Protein AF-A0A098BL80-F1 (afdb_monomer_lite)

Sequence (156 aa):
MFDWRDAAYCATEHVEAYTTDNLPEPTARHECTMRARIVEKLCGPCPVWRECGMEALQYDTRGVIRAGIAFPDVKVGSARRRLMVRLGLSGDPLQEKAAVPRTHCDRDHELVGDNVIVRKDGARLCRACSLARGAERRAKARAQRESRLALLREAA

Foldseek 3Di:
DDDVCVQWPCNPPDQVLFFPVPQDDPPDPVSVVVSLVSLCVRQVPRPCLLVQLVVCLVDPQEGGRGSSFHQHNPPNLVRNQVSCVVNVVPDPVVVVCPPPPDQADPVRHGQDDPQWDQDPVRDTDGNVVVVVVVVVVVVVVVVVVVVVVVVVVVVD

Structure (mmCIF, N/CA/C/O backbone):
data_AF-A0A098BL80-F1
#
_entry.id   AF-A0A098BL80-F1
#
loop_
_atom_site.group_PDB
_atom_site.id
_atom_site.type_symbol
_atom_site.label_atom_id
_atom_site.label_alt_id
_atom_site.label_comp_id
_atom_site.label_asym_id
_atom_site.label_entity_id
_atom_site.label_seq_id
_atom_site.pdbx_PDB_ins_code
_atom_site.Cartn_x
_atom_site.Cartn_y
_atom_site.Cartn_z
_atom_site.occupancy
_atom_site.B_iso_or_equiv
_atom_site.auth_seq_id
_atom_site.auth_comp_id
_atom_site.auth_asym_id
_atom_site.auth_atom_id
_atom_site.pdbx_PDB_model_num
ATOM 1 N N . MET A 1 1 ? -27.450 0.904 28.714 1.00 77.75 1 MET A N 1
ATOM 2 C CA . MET A 1 1 ? -26.150 0.561 28.101 1.00 77.75 1 MET A CA 1
ATOM 3 C C . MET A 1 1 ? -25.783 1.750 27.236 1.00 77.75 1 MET A C 1
ATOM 5 O O . MET A 1 1 ? -26.604 2.117 26.413 1.00 77.75 1 MET A O 1
ATOM 9 N N . PHE A 1 2 ? -24.677 2.432 27.525 1.00 84.62 2 PHE A N 1
ATOM 10 C CA . PHE A 1 2 ? -24.266 3.617 26.768 1.00 84.62 2 PHE A CA 1
ATOM 11 C C . PHE A 1 2 ? -23.605 3.154 25.466 1.00 84.62 2 PHE A C 1
ATOM 13 O O . PHE A 1 2 ? -22.632 2.400 25.535 1.00 84.62 2 PHE A O 1
ATOM 20 N N . ASP A 1 3 ? -24.153 3.535 24.312 1.00 94.25 3 ASP A N 1
ATOM 21 C CA . ASP A 1 3 ? -23.515 3.272 23.023 1.00 94.25 3 ASP A CA 1
ATOM 22 C C . ASP A 1 3 ? -22.439 4.340 22.800 1.00 94.25 3 ASP A C 1
ATOM 24 O O . ASP A 1 3 ? -22.710 5.539 22.805 1.00 94.25 3 ASP A O 1
ATOM 28 N N . TRP A 1 4 ? -21.189 3.915 22.623 1.00 95.88 4 TRP A N 1
ATOM 29 C CA . TRP A 1 4 ? -20.081 4.833 22.358 1.00 95.88 4 TRP A CA 1
ATOM 30 C C . TRP A 1 4 ? -20.308 5.634 21.067 1.00 95.88 4 TRP A C 1
ATOM 32 O O . TRP A 1 4 ? -19.750 6.722 20.919 1.00 95.88 4 TRP A O 1
ATOM 42 N N . ARG A 1 5 ? -21.140 5.132 20.145 1.00 95.50 5 ARG A N 1
ATOM 43 C CA . ARG A 1 5 ? -21.502 5.829 18.907 1.00 95.50 5 ARG A CA 1
ATOM 44 C C . ARG A 1 5 ? -22.226 7.145 19.176 1.00 95.50 5 ARG A C 1
ATOM 46 O O . ARG A 1 5 ? -21.975 8.101 18.451 1.00 95.50 5 ARG A O 1
ATOM 53 N N . ASP A 1 6 ? -23.011 7.233 20.248 1.00 94.94 6 ASP A N 1
ATOM 54 C CA . ASP A 1 6 ? -23.721 8.463 20.629 1.00 94.94 6 ASP A CA 1
ATOM 55 C C . ASP A 1 6 ? -22.761 9.559 21.126 1.00 94.94 6 ASP A C 1
ATOM 57 O O . ASP A 1 6 ? -23.070 10.746 21.064 1.00 94.94 6 ASP A O 1
ATOM 61 N N . ALA A 1 7 ? -21.565 9.176 21.588 1.00 95.06 7 ALA A N 1
ATOM 62 C CA . ALA A 1 7 ? -20.504 10.099 21.996 1.00 95.06 7 ALA A CA 1
ATOM 63 C C . ALA A 1 7 ? -19.537 10.464 20.854 1.00 95.06 7 ALA A C 1
ATOM 65 O O . ALA A 1 7 ? -18.583 11.222 21.064 1.00 95.06 7 ALA A O 1
ATOM 66 N N . ALA A 1 8 ? -19.732 9.919 19.649 1.00 96.06 8 ALA A N 1
ATOM 67 C CA . ALA A 1 8 ? -18.890 10.238 18.508 1.00 96.06 8 ALA A CA 1
ATOM 68 C C . ALA A 1 8 ? -19.209 11.638 17.975 1.00 96.06 8 ALA A C 1
ATOM 70 O O . ALA A 1 8 ? -20.362 11.975 17.738 1.00 96.06 8 ALA A O 1
ATOM 71 N N . TYR A 1 9 ? -18.184 12.442 17.686 1.00 94.06 9 TYR A N 1
ATOM 72 C CA . TYR A 1 9 ? -18.388 13.766 17.077 1.00 94.06 9 TYR A CA 1
ATOM 73 C C . TYR A 1 9 ? -19.058 13.684 15.706 1.00 94.06 9 TYR A C 1
ATOM 75 O O . TYR A 1 9 ? -19.796 14.581 15.324 1.00 94.06 9 TYR A O 1
ATOM 83 N N . CYS A 1 10 ? -18.851 12.584 14.980 1.00 93.31 10 CYS A N 1
ATOM 84 C CA . CYS A 1 10 ? -19.523 12.362 13.708 1.00 93.31 10 CYS A CA 1
ATOM 85 C C . CYS A 1 10 ? -21.008 11.995 13.843 1.00 93.31 10 CYS A C 1
ATOM 87 O O . CYS A 1 10 ? -21.691 11.971 12.827 1.00 93.31 10 CYS A O 1
ATOM 89 N N . ALA A 1 11 ? -21.521 11.717 15.049 1.00 93.50 11 ALA A N 1
ATOM 90 C CA . ALA A 1 11 ? -22.922 11.345 15.245 1.00 93.50 11 ALA A CA 1
ATOM 91 C C . ALA A 1 11 ? -23.897 12.482 14.898 1.00 93.50 11 ALA A C 1
ATOM 93 O O . ALA A 1 11 ? -25.036 12.218 14.524 1.00 93.50 11 ALA A O 1
ATOM 94 N N . THR A 1 12 ? -23.448 13.737 14.993 1.00 91.56 12 THR A N 1
ATOM 95 C CA . THR A 1 12 ? -24.242 14.932 14.662 1.00 91.56 12 THR A CA 1
ATOM 96 C C . THR A 1 12 ? -23.936 15.501 13.275 1.00 91.56 12 THR A C 1
ATOM 98 O O . THR A 1 12 ? -24.531 16.500 12.885 1.00 91.56 12 THR A O 1
ATOM 101 N N . GLU A 1 13 ? -22.996 14.904 12.544 1.00 89.94 13 GLU A N 1
ATOM 102 C CA . GLU A 1 13 ? -22.503 15.392 11.253 1.00 89.94 13 GLU A CA 1
ATOM 103 C C . GLU A 1 13 ? -23.083 14.579 10.085 1.00 89.94 13 GLU A C 1
ATOM 105 O O . GLU A 1 13 ? -23.533 13.443 10.244 1.00 89.94 13 GLU A O 1
ATOM 110 N N . HIS A 1 14 ? -23.029 15.133 8.871 1.00 90.38 14 HIS A N 1
ATOM 111 C CA . HIS A 1 14 ? -23.436 14.396 7.674 1.00 90.38 14 HIS A CA 1
ATOM 112 C C . HIS A 1 14 ? -22.466 13.246 7.365 1.00 90.38 14 HIS A C 1
ATOM 114 O O . HIS A 1 14 ? -21.253 13.440 7.261 1.00 90.38 14 HIS A O 1
ATOM 120 N N . VAL A 1 15 ? -23.018 12.048 7.136 1.00 88.88 15 VAL A N 1
ATOM 121 C CA . VAL A 1 15 ? -22.265 10.814 6.829 1.00 88.88 15 VAL A CA 1
ATOM 122 C C . VAL A 1 15 ? -21.302 10.997 5.652 1.00 88.88 15 VAL A C 1
ATOM 124 O O . VAL A 1 15 ? -20.197 10.457 5.663 1.00 88.88 15 VAL A O 1
ATOM 127 N N . GLU A 1 16 ? -21.683 11.807 4.664 1.00 90.25 16 GLU A N 1
ATOM 128 C CA . GLU A 1 16 ? -20.879 12.084 3.472 1.00 90.25 16 GLU A CA 1
ATOM 129 C C . GLU A 1 16 ? -19.505 12.678 3.810 1.00 90.25 16 GLU A C 1
ATOM 131 O O . GLU A 1 16 ? -18.514 12.311 3.175 1.00 90.25 16 GLU A O 1
ATOM 136 N N . ALA A 1 17 ? -19.393 13.502 4.859 1.00 89.06 17 ALA A N 1
ATOM 137 C CA . ALA A 1 17 ? -18.119 14.090 5.290 1.00 89.06 17 ALA A CA 1
ATOM 138 C C . ALA A 1 17 ? -17.079 13.034 5.716 1.00 89.06 17 ALA A C 1
ATOM 140 O O . ALA A 1 17 ? -15.880 13.314 5.762 1.00 89.06 17 ALA A O 1
ATOM 141 N N . TYR A 1 18 ? -17.532 11.809 5.996 1.00 92.19 18 TYR A N 1
ATOM 142 C CA . TYR A 1 18 ? -16.713 10.684 6.438 1.00 92.19 18 TYR A CA 1
ATOM 143 C C . TYR A 1 18 ? -16.560 9.599 5.365 1.00 92.19 18 TYR A C 1
ATOM 145 O O . TYR A 1 18 ? -16.145 8.483 5.678 1.00 92.19 18 TYR A O 1
ATOM 153 N N . THR A 1 19 ? -16.853 9.907 4.103 1.00 93.50 19 THR A N 1
ATOM 154 C CA . THR A 1 19 ? -16.597 9.011 2.965 1.00 93.50 19 THR A CA 1
ATOM 155 C C . THR A 1 19 ? -15.232 9.293 2.338 1.00 93.50 19 THR A C 1
ATOM 157 O O . THR A 1 19 ? -14.705 10.406 2.400 1.00 93.50 19 THR A O 1
ATOM 160 N N . THR A 1 20 ? -14.605 8.278 1.742 1.00 91.19 20 THR A N 1
ATOM 161 C CA . THR A 1 20 ? -13.300 8.452 1.090 1.00 91.19 20 THR A CA 1
ATOM 162 C C . THR A 1 20 ? -13.373 9.153 -0.256 1.00 91.19 20 THR A C 1
ATOM 164 O O . THR A 1 20 ? -12.330 9.633 -0.705 1.00 91.19 20 THR A O 1
ATOM 167 N N . ASP A 1 21 ? -14.559 9.212 -0.859 1.00 89.88 21 ASP A N 1
ATOM 168 C CA . ASP A 1 21 ? -14.814 9.824 -2.169 1.00 89.88 21 ASP A CA 1
ATOM 169 C C . ASP A 1 21 ? -14.720 11.349 -2.102 1.00 89.88 21 ASP A C 1
ATOM 171 O O . ASP A 1 2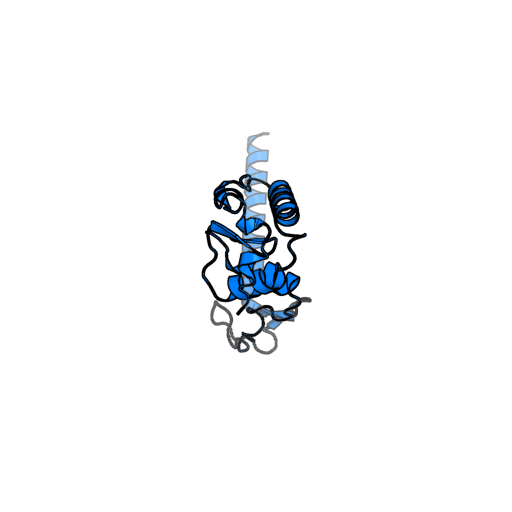1 ? -14.287 11.995 -3.050 1.00 89.88 21 ASP A O 1
ATOM 175 N N . ASN A 1 22 ? -15.000 11.919 -0.928 1.00 86.75 22 ASN A N 1
ATOM 176 C CA . ASN A 1 22 ? -14.851 13.348 -0.654 1.00 86.75 22 ASN A CA 1
ATOM 177 C C . ASN A 1 22 ? -13.412 13.763 -0.306 1.00 86.75 22 ASN A C 1
ATOM 179 O O . ASN A 1 22 ? -13.144 14.926 -0.001 1.00 86.75 22 ASN A O 1
ATOM 183 N N . LEU A 1 23 ? -12.461 12.825 -0.329 1.00 86.81 23 LEU A N 1
ATOM 184 C CA . LEU A 1 23 ? -11.048 13.137 -0.152 1.00 86.81 23 LEU A CA 1
ATOM 185 C C . LEU A 1 23 ? -10.382 13.361 -1.516 1.00 86.81 23 LEU A C 1
ATOM 187 O O . LEU A 1 23 ? -10.674 12.622 -2.453 1.00 86.81 23 LEU A O 1
ATOM 191 N N . PRO A 1 24 ? -9.410 14.288 -1.620 1.00 84.12 24 PRO A N 1
ATOM 192 C CA . PRO A 1 24 ? -8.694 14.523 -2.871 1.00 84.12 24 PRO A CA 1
ATOM 193 C C . PRO A 1 24 ? -8.069 13.228 -3.408 1.00 84.12 24 PRO A C 1
ATOM 195 O O . PRO A 1 24 ? -7.528 12.418 -2.637 1.00 84.12 24 PRO A O 1
ATOM 198 N N . GLU A 1 25 ? -8.149 13.022 -4.724 1.00 77.81 25 GLU A N 1
ATOM 199 C CA . GLU A 1 25 ? -7.566 11.848 -5.369 1.00 77.81 25 GLU A CA 1
ATOM 200 C C . GLU A 1 25 ? -6.051 11.780 -5.114 1.00 77.81 25 GLU A C 1
ATOM 202 O O . GLU A 1 25 ? -5.382 12.809 -5.069 1.00 77.81 25 GLU A O 1
ATOM 207 N N . PRO A 1 26 ? -5.474 10.583 -4.904 1.00 70.25 26 PRO A N 1
ATOM 208 C CA . PRO A 1 26 ? -4.055 10.422 -4.635 1.00 70.25 26 PRO A CA 1
ATOM 209 C C . PRO A 1 26 ? -3.300 10.225 -5.957 1.00 70.25 26 PRO A C 1
ATOM 211 O O . PRO A 1 26 ? -2.807 9.135 -6.244 1.00 70.25 26 PRO A O 1
ATOM 214 N N . THR A 1 27 ? -3.222 11.263 -6.778 1.00 73.31 27 THR A N 1
ATOM 215 C CA . THR A 1 27 ? -2.407 11.287 -8.000 1.00 73.31 27 THR A CA 1
ATOM 216 C C . THR A 1 27 ? -0.906 11.410 -7.694 1.00 73.31 27 THR A C 1
ATOM 218 O O . THR A 1 27 ? -0.073 10.914 -8.453 1.00 73.31 27 THR A O 1
ATOM 221 N N . ALA A 1 28 ? -0.535 11.974 -6.535 1.00 71.06 28 ALA A N 1
ATOM 222 C CA . ALA A 1 28 ? 0.850 12.191 -6.117 1.00 71.06 28 ALA A CA 1
ATOM 223 C C . ALA A 1 28 ? 1.142 11.800 -4.654 1.00 71.06 28 ALA A C 1
ATOM 225 O O . ALA A 1 28 ? 0.279 11.770 -3.776 1.00 71.06 28 ALA A O 1
ATOM 226 N N . ARG A 1 29 ? 2.430 11.574 -4.340 1.00 64.44 29 ARG A N 1
ATOM 227 C CA . ARG A 1 29 ? 2.905 11.273 -2.970 1.00 64.44 29 ARG A CA 1
ATOM 228 C C . ARG A 1 29 ? 2.523 12.363 -1.954 1.00 64.44 29 ARG A C 1
ATOM 230 O O . ARG A 1 29 ? 2.308 12.038 -0.790 1.00 64.44 29 ARG A O 1
ATOM 237 N N . HIS A 1 30 ? 2.421 13.623 -2.389 1.00 65.25 30 HIS A N 1
ATOM 238 C CA . HIS A 1 30 ? 2.026 14.762 -1.551 1.00 65.25 30 HIS A CA 1
ATOM 239 C C . HIS A 1 30 ? 0.547 14.700 -1.124 1.00 65.25 30 HIS A C 1
ATOM 241 O O . HIS A 1 30 ? 0.197 15.068 -0.003 1.00 65.25 30 HIS A O 1
ATOM 247 N N . GLU A 1 31 ? -0.322 14.144 -1.969 1.00 68.19 31 GLU A N 1
ATOM 248 C CA . GLU A 1 31 ? -1.763 14.056 -1.709 1.00 68.19 31 GLU A CA 1
ATOM 249 C C . GLU A 1 31 ? -2.096 12.978 -0.675 1.00 68.19 31 GLU A C 1
ATOM 251 O O . GLU A 1 31 ? -2.981 13.174 0.157 1.00 68.19 31 GLU A O 1
ATOM 256 N N . CYS A 1 32 ? -1.309 11.897 -0.607 1.00 70.50 32 CYS A N 1
ATOM 257 C CA . CYS A 1 32 ? -1.396 10.929 0.492 1.00 70.50 32 CYS A CA 1
ATOM 258 C C . CYS A 1 32 ? -1.215 11.596 1.867 1.00 70.50 32 CYS A C 1
ATOM 260 O O . CYS A 1 32 ? -1.907 11.244 2.824 1.00 70.50 32 CYS A O 1
ATOM 262 N N . THR A 1 33 ? -0.305 12.572 1.973 1.00 78.38 33 THR A N 1
ATOM 263 C CA . THR A 1 33 ? -0.071 13.322 3.215 1.00 78.38 33 THR A CA 1
ATOM 264 C C . THR A 1 33 ? -1.217 14.290 3.514 1.00 78.38 33 THR A C 1
ATOM 266 O O . THR A 1 33 ? -1.603 14.427 4.673 1.00 78.38 33 THR A O 1
ATOM 269 N N . MET A 1 34 ? -1.807 14.921 2.494 1.00 81.94 34 MET A N 1
ATOM 270 C CA . MET A 1 34 ? -2.978 15.788 2.678 1.00 81.94 34 MET A CA 1
ATOM 271 C C . MET A 1 34 ? -4.210 15.012 3.149 1.00 81.94 34 MET A C 1
ATOM 273 O O . MET A 1 34 ? -4.827 15.419 4.132 1.00 81.94 34 MET A O 1
ATOM 277 N N . ARG A 1 35 ? -4.527 13.863 2.534 1.00 83.19 35 ARG A N 1
ATOM 278 C CA . ARG A 1 35 ? -5.646 13.007 2.973 1.00 83.19 35 ARG A CA 1
ATOM 279 C C . ARG A 1 35 ? -5.499 12.596 4.435 1.00 83.19 35 ARG A C 1
ATOM 281 O O . ARG A 1 35 ? -6.458 12.699 5.190 1.00 83.19 35 ARG A O 1
ATOM 288 N N . ALA A 1 36 ? -4.297 12.183 4.844 1.00 83.94 36 ALA A N 1
ATOM 289 C CA . ALA A 1 36 ? -4.023 11.828 6.235 1.00 83.94 36 ALA A CA 1
ATOM 290 C C . ALA A 1 36 ? -4.294 13.000 7.194 1.00 83.94 36 ALA A C 1
ATOM 292 O O . ALA A 1 36 ? -4.943 12.805 8.215 1.00 83.94 36 ALA A O 1
ATOM 293 N N . ARG A 1 37 ? -3.878 14.223 6.834 1.00 88.81 37 ARG A N 1
ATOM 294 C CA . ARG A 1 37 ? -4.127 15.432 7.640 1.00 88.81 37 ARG A CA 1
ATOM 295 C C . ARG A 1 37 ? -5.608 15.796 7.736 1.00 88.81 37 ARG A C 1
ATOM 297 O O . ARG A 1 37 ? -6.053 16.184 8.809 1.00 88.81 37 ARG A O 1
ATOM 304 N N . ILE A 1 38 ? -6.360 15.702 6.636 1.00 90.94 38 ILE A N 1
ATOM 305 C CA . ILE A 1 38 ? -7.809 15.982 6.629 1.00 90.94 38 ILE A CA 1
ATOM 306 C C . ILE A 1 38 ? -8.517 15.012 7.575 1.00 90.94 38 ILE A C 1
ATOM 308 O O . ILE A 1 38 ? -9.243 15.417 8.476 1.00 90.94 38 ILE A O 1
ATOM 312 N N . VAL A 1 39 ? -8.231 13.727 7.410 1.00 90.19 39 VAL A N 1
ATOM 313 C CA . VAL A 1 39 ? -8.822 12.658 8.207 1.00 90.19 39 VAL A CA 1
ATOM 314 C C . VAL A 1 39 ? -8.458 12.776 9.695 1.00 90.19 39 VAL A C 1
ATOM 316 O O . VAL A 1 39 ? -9.309 12.582 10.563 1.00 90.19 39 VAL A O 1
ATOM 319 N N . GLU A 1 40 ? -7.205 13.111 10.004 1.00 90.12 40 GLU A N 1
ATOM 320 C CA . GLU A 1 40 ? -6.760 13.337 11.379 1.00 90.12 40 GLU A CA 1
ATOM 321 C C . GLU A 1 40 ? -7.453 14.544 12.016 1.00 90.12 40 GLU A C 1
ATOM 323 O O . GLU A 1 40 ? -7.824 14.475 13.183 1.00 90.12 40 GLU A O 1
ATOM 328 N N . LYS A 1 41 ? -7.712 15.617 11.260 1.00 91.81 41 LYS A N 1
ATOM 329 C CA . LYS A 1 41 ? -8.500 16.753 11.759 1.00 91.81 41 LYS A CA 1
ATOM 330 C C . LYS A 1 41 ? -9.949 16.373 12.063 1.00 91.81 41 LYS A C 1
ATOM 332 O O . LYS A 1 41 ? -10.469 16.814 13.080 1.00 91.81 41 LYS A O 1
ATOM 337 N N . LEU A 1 42 ? -10.576 15.555 11.215 1.00 89.69 42 LEU A N 1
ATOM 338 C CA . LEU A 1 42 ? -11.972 15.135 11.391 1.00 89.69 42 LEU A CA 1
ATOM 339 C C . LEU A 1 42 ? -12.159 14.229 12.614 1.00 89.69 42 LEU A C 1
ATOM 341 O O . LEU A 1 42 ? -13.104 14.392 13.375 1.00 89.69 42 LEU A O 1
ATOM 345 N N . CYS A 1 43 ? -11.270 13.252 12.803 1.00 91.94 43 CYS A N 1
ATOM 346 C CA . CYS A 1 43 ? -11.484 12.186 13.788 1.00 91.94 43 CYS A CA 1
ATOM 347 C C . CYS A 1 43 ? -10.486 12.177 14.952 1.00 91.94 43 CYS A C 1
ATOM 349 O O . CYS A 1 43 ? -10.727 11.491 15.941 1.00 91.94 43 CYS A O 1
ATOM 351 N N . GLY A 1 44 ? -9.352 12.872 14.848 1.00 88.50 44 GLY A N 1
ATOM 352 C CA . GLY A 1 44 ? -8.284 12.857 15.854 1.00 88.50 44 GLY A CA 1
ATOM 353 C C . GLY A 1 44 ? -8.722 13.321 17.250 1.00 88.50 44 GLY A C 1
ATOM 354 O O . GLY A 1 44 ? -8.331 12.671 18.217 1.00 88.50 44 GLY A O 1
ATOM 355 N N . PRO A 1 45 ? -9.549 14.377 17.377 1.00 93.75 45 PRO A N 1
ATOM 356 C CA . PRO A 1 45 ? -10.058 14.848 18.669 1.00 93.75 45 PRO A CA 1
ATOM 357 C C . PRO A 1 45 ? -11.235 14.038 19.239 1.00 93.75 45 PRO A C 1
ATOM 359 O O . PRO A 1 45 ? -11.697 14.345 20.336 1.00 93.75 45 PRO A O 1
ATOM 362 N N . CYS A 1 46 ? -11.776 13.066 18.498 1.00 95.62 46 CYS A N 1
ATOM 363 C CA . CYS A 1 46 ? -12.997 12.364 18.893 1.00 95.62 46 CYS A CA 1
ATOM 364 C C . CYS A 1 46 ? -12.748 11.478 20.129 1.00 95.62 46 CYS A C 1
ATOM 366 O O . CYS A 1 46 ? -11.829 10.660 20.088 1.00 95.62 46 CYS A O 1
ATOM 368 N N . PRO A 1 47 ? -13.556 11.569 21.205 1.00 96.50 47 PRO A N 1
ATOM 369 C CA . PRO A 1 47 ? -13.296 10.848 22.458 1.00 96.50 47 PRO A CA 1
ATOM 370 C C . PRO A 1 47 ? -13.383 9.323 22.313 1.00 96.50 47 PRO A C 1
ATOM 372 O O . PRO A 1 47 ? -12.740 8.603 23.068 1.00 96.50 47 PRO A O 1
ATOM 375 N N . VAL A 1 48 ? -14.125 8.840 21.314 1.00 96.94 48 VAL A N 1
ATOM 376 C CA . VAL A 1 48 ? -14.384 7.412 21.061 1.00 96.94 48 VAL A CA 1
ATOM 377 C C . VAL A 1 48 ? -13.589 6.859 19.874 1.00 96.94 48 VAL A C 1
ATOM 379 O O . VAL A 1 48 ? -13.972 5.881 19.226 1.00 96.94 48 VAL A O 1
ATOM 382 N N . TRP A 1 49 ? -12.474 7.510 19.521 1.00 96.25 49 TRP A N 1
ATOM 383 C CA . TRP A 1 49 ? -11.648 7.099 18.382 1.00 96.25 49 TRP A CA 1
ATOM 384 C C . TRP A 1 49 ? -11.123 5.664 18.528 1.00 96.25 49 TRP A C 1
ATOM 386 O O . TRP A 1 49 ? -10.925 4.979 17.522 1.00 96.25 49 TRP A O 1
ATOM 396 N N . ARG A 1 50 ? -10.903 5.198 19.763 1.00 95.88 50 ARG A N 1
ATOM 397 C CA . ARG A 1 50 ? -10.350 3.872 20.043 1.00 95.88 50 ARG A CA 1
ATOM 398 C C . ARG A 1 50 ? -11.384 2.778 19.799 1.00 95.88 50 ARG A C 1
ATOM 400 O O . ARG A 1 50 ? -11.085 1.821 19.092 1.00 95.88 50 ARG A O 1
ATOM 407 N N . GLU A 1 51 ? -12.596 2.945 20.315 1.00 97.12 51 GLU A N 1
ATOM 408 C CA . GLU A 1 51 ? -13.744 2.053 20.126 1.00 97.12 51 GLU A CA 1
ATOM 409 C C . GLU A 1 51 ? -14.118 1.975 18.642 1.00 97.12 51 GLU A C 1
ATOM 411 O O . GLU A 1 51 ? -14.202 0.883 18.079 1.00 97.12 51 GLU A O 1
ATOM 416 N N . CYS A 1 52 ? -14.199 3.136 17.981 1.00 96.75 52 CYS A N 1
ATOM 417 C CA . CYS A 1 52 ? -14.385 3.256 16.535 1.00 96.75 52 CYS A CA 1
ATOM 418 C C . CYS A 1 52 ? -13.309 2.489 15.749 1.00 96.75 52 CYS A C 1
ATOM 420 O O . CYS A 1 52 ? -13.604 1.818 14.759 1.00 96.75 52 CYS A O 1
ATOM 422 N N . GLY A 1 53 ? -12.054 2.546 16.202 1.00 95.81 53 GLY A N 1
ATOM 423 C CA . GLY A 1 53 ? -10.951 1.808 15.597 1.00 95.81 53 GLY A CA 1
ATOM 424 C C . GLY A 1 53 ? -11.071 0.295 15.789 1.00 95.81 53 GLY A C 1
ATOM 425 O O . GLY A 1 53 ? -10.902 -0.471 14.842 1.00 95.81 53 GLY A O 1
ATOM 426 N N . MET A 1 54 ? -11.400 -0.158 16.995 1.00 95.75 54 MET A N 1
ATOM 427 C CA . MET A 1 54 ? -11.599 -1.583 17.269 1.00 95.75 54 MET A CA 1
ATOM 428 C C . MET A 1 54 ? -12.746 -2.161 16.433 1.00 95.75 54 MET A C 1
ATOM 430 O O . MET A 1 54 ? -12.594 -3.228 15.840 1.00 95.75 54 MET A O 1
ATOM 434 N N . GLU A 1 55 ? -13.855 -1.430 16.315 1.00 95.69 55 GLU A N 1
ATOM 435 C CA . GLU A 1 55 ? -14.974 -1.803 15.451 1.00 95.69 55 GLU A CA 1
ATOM 436 C C . GLU A 1 55 ? -14.562 -1.845 13.970 1.00 95.69 55 GLU A C 1
ATOM 438 O O . GLU A 1 55 ? -14.855 -2.811 13.266 1.00 95.69 55 GLU A O 1
ATOM 443 N N . ALA A 1 56 ? -13.807 -0.852 13.494 1.00 95.25 56 ALA A N 1
ATOM 444 C CA . ALA A 1 56 ? -13.328 -0.814 12.112 1.00 95.25 56 ALA A CA 1
ATOM 445 C C . ALA A 1 56 ? -12.410 -1.996 11.741 1.00 95.25 56 ALA A C 1
ATOM 447 O O . ALA A 1 56 ? -12.286 -2.352 10.565 1.00 95.25 56 ALA A O 1
ATOM 448 N N . LEU A 1 57 ? -11.768 -2.626 12.730 1.00 93.94 57 LEU A N 1
ATOM 449 C CA . LEU A 1 57 ? -11.035 -3.876 12.539 1.00 93.94 57 LEU A CA 1
ATOM 450 C C . LEU A 1 57 ? -11.956 -5.105 12.499 1.00 93.94 57 LEU A C 1
ATOM 452 O O . LEU A 1 57 ? -11.563 -6.124 11.944 1.00 93.94 57 LEU A O 1
ATOM 456 N N . GLN A 1 58 ? -13.170 -5.059 13.025 1.00 93.44 58 GLN A N 1
ATOM 457 C CA . GLN A 1 58 ? -14.085 -6.205 12.990 1.00 93.44 58 GLN A CA 1
ATOM 458 C C . GLN A 1 58 ? -14.918 -6.240 11.707 1.00 93.44 58 GLN A C 1
ATOM 460 O O . GLN A 1 58 ? -15.158 -7.316 11.163 1.00 93.44 58 GLN A O 1
ATOM 465 N N . TYR A 1 59 ? -15.294 -5.070 11.192 1.00 94.06 59 TYR A N 1
ATOM 466 C CA . TYR A 1 59 ? -16.224 -4.952 10.070 1.00 94.06 59 TYR A CA 1
ATOM 467 C C . TYR A 1 59 ? -15.558 -4.468 8.779 1.00 94.06 59 TYR A C 1
ATOM 469 O O . TYR A 1 59 ? -14.423 -3.978 8.764 1.00 94.06 59 TYR A O 1
ATOM 477 N N . ASP A 1 60 ? -16.284 -4.625 7.673 1.00 91.38 60 ASP A N 1
ATOM 478 C CA . ASP A 1 60 ? -15.908 -4.034 6.396 1.00 91.38 60 ASP A CA 1
ATOM 479 C C . ASP A 1 60 ? -16.096 -2.516 6.455 1.00 91.38 60 ASP A C 1
ATOM 481 O O . ASP A 1 60 ? -17.170 -2.012 6.775 1.00 91.38 60 ASP A O 1
ATOM 485 N N . THR A 1 61 ? -15.017 -1.794 6.188 1.00 91.88 61 THR A N 1
ATOM 486 C CA . THR A 1 61 ? -14.934 -0.335 6.319 1.00 91.88 61 THR A CA 1
ATOM 487 C C . THR A 1 61 ? -14.526 0.330 5.015 1.00 91.88 61 THR A C 1
ATOM 489 O O . THR A 1 61 ? -14.060 1.462 5.018 1.00 91.88 61 THR A O 1
ATOM 492 N N . ARG A 1 62 ? -14.687 -0.359 3.884 1.00 94.75 62 ARG A N 1
ATOM 493 C CA . ARG A 1 62 ? -14.455 0.224 2.559 1.00 94.75 62 ARG A CA 1
ATOM 494 C C . ARG A 1 62 ? 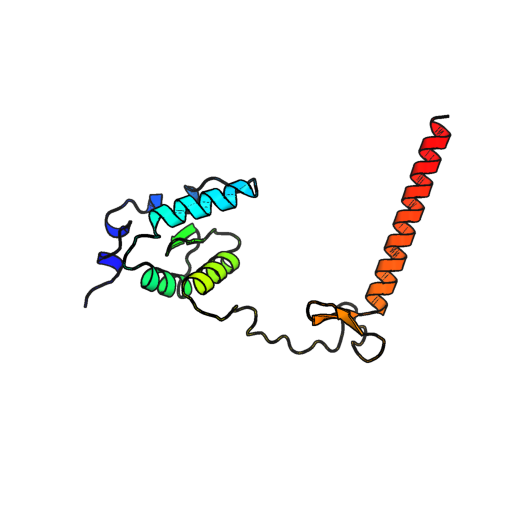-15.278 1.497 2.344 1.00 94.75 62 ARG A C 1
ATOM 496 O O . ARG A 1 62 ? -16.415 1.593 2.798 1.00 94.75 62 ARG A O 1
ATOM 503 N N . GLY A 1 63 ? -14.665 2.479 1.693 1.00 94.31 63 GLY A N 1
ATOM 504 C CA . GLY A 1 63 ? -15.300 3.741 1.331 1.00 94.31 63 GLY A CA 1
ATOM 505 C C . GLY A 1 63 ? -15.427 4.762 2.466 1.00 94.31 63 GLY A C 1
ATOM 506 O O . GLY A 1 63 ? -15.960 5.845 2.233 1.00 94.31 63 GLY A O 1
ATOM 507 N N . VAL A 1 64 ? -14.958 4.474 3.691 1.00 95.38 64 VAL A N 1
ATOM 508 C CA . VAL A 1 64 ? -15.200 5.352 4.854 1.00 95.38 64 VAL A CA 1
ATOM 509 C C . VAL A 1 64 ? -13.942 5.772 5.617 1.00 95.38 64 VAL A C 1
ATOM 511 O O . VAL A 1 64 ? -12.850 5.214 5.489 1.00 95.38 64 VAL A O 1
ATOM 514 N N . ILE A 1 65 ? -14.098 6.806 6.435 1.00 95.38 65 ILE A N 1
ATOM 515 C CA . ILE A 1 65 ? -13.112 7.312 7.379 1.00 95.38 65 ILE A CA 1
ATOM 516 C C . ILE A 1 65 ? -13.500 6.824 8.777 1.00 95.38 65 ILE A C 1
ATOM 518 O O . ILE A 1 65 ? -14.599 7.084 9.260 1.00 95.38 65 ILE A O 1
ATOM 522 N N . ARG A 1 66 ? -12.587 6.123 9.454 1.00 95.75 66 ARG A N 1
ATOM 523 C CA . ARG A 1 66 ? -12.785 5.618 10.821 1.00 95.75 66 ARG A CA 1
ATOM 524 C C . ARG A 1 66 ? -11.538 5.854 11.655 1.00 95.75 66 ARG A C 1
ATOM 526 O O . ARG A 1 66 ? -10.429 5.641 11.171 1.00 95.75 66 ARG A O 1
ATOM 533 N N . ALA A 1 67 ? -11.718 6.291 12.901 1.00 95.38 67 ALA A N 1
ATOM 534 C CA . ALA A 1 67 ? -10.634 6.472 13.873 1.00 95.38 67 ALA A CA 1
ATOM 535 C C . ALA A 1 67 ? -9.420 7.268 13.339 1.00 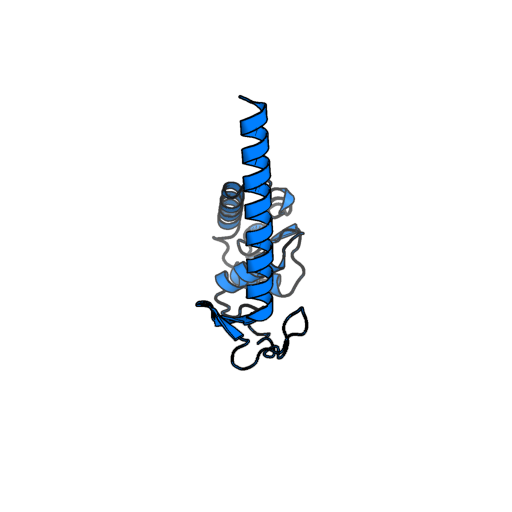95.38 67 ALA A C 1
ATOM 537 O O . ALA A 1 67 ? -8.266 6.953 13.637 1.00 95.38 67 ALA A O 1
ATOM 538 N N . GLY A 1 68 ? -9.669 8.285 12.507 1.00 93.88 68 GLY A N 1
ATOM 539 C CA . GLY A 1 68 ? -8.597 9.082 11.906 1.00 93.88 68 GLY A CA 1
ATOM 540 C C . GLY A 1 68 ? -7.814 8.343 10.825 1.00 93.88 68 GLY A C 1
ATOM 541 O O . GLY A 1 68 ? -6.655 8.675 10.576 1.00 93.88 68 GLY A O 1
ATOM 542 N N . ILE A 1 69 ? -8.428 7.368 10.150 1.00 94.00 69 ILE A N 1
ATOM 543 C CA . ILE A 1 69 ? -7.847 6.657 9.011 1.00 94.00 69 ILE A CA 1
ATOM 544 C C . ILE A 1 69 ? -8.880 6.495 7.896 1.00 94.00 69 ILE A C 1
ATOM 546 O O . ILE A 1 69 ? -10.003 6.062 8.124 1.00 94.00 69 ILE A O 1
ATOM 550 N N . ALA A 1 70 ? -8.474 6.818 6.667 1.00 94.50 70 ALA A N 1
ATOM 551 C CA . ALA A 1 70 ? -9.245 6.522 5.464 1.00 94.50 70 ALA A CA 1
ATOM 552 C C . ALA A 1 70 ? -9.072 5.054 5.050 1.00 94.50 70 ALA A C 1
ATOM 554 O O . ALA A 1 70 ? -7.935 4.564 4.946 1.00 94.50 70 ALA A O 1
ATOM 555 N N . PHE A 1 71 ? -10.194 4.403 4.752 1.00 93.31 71 PHE A N 1
ATOM 556 C CA . PHE A 1 71 ? -10.302 3.036 4.255 1.00 93.31 71 PHE A CA 1
ATOM 557 C C . PHE A 1 71 ? -10.767 3.041 2.790 1.00 93.31 71 PHE A C 1
ATOM 559 O O . PHE A 1 71 ? -11.950 2.879 2.512 1.00 93.31 71 PHE A O 1
ATOM 566 N N . PRO A 1 72 ? -9.847 3.250 1.833 1.00 90.94 72 PRO A N 1
ATOM 567 C CA . PRO A 1 72 ? -10.191 3.211 0.413 1.00 90.94 72 PRO A CA 1
ATOM 568 C C . PRO A 1 72 ? -10.687 1.823 -0.014 1.00 90.94 72 PRO A C 1
ATOM 570 O O . PRO A 1 72 ? -10.253 0.812 0.546 1.00 90.94 72 PRO A O 1
ATOM 573 N N . ASP A 1 73 ? -11.510 1.773 -1.065 1.00 86.94 73 ASP A N 1
ATOM 574 C CA . ASP A 1 73 ? -12.007 0.517 -1.653 1.00 86.94 73 ASP A CA 1
ATOM 575 C C . ASP A 1 73 ? -10.876 -0.416 -2.084 1.00 86.94 73 ASP A C 1
ATOM 577 O O . ASP A 1 73 ? -10.927 -1.636 -1.908 1.00 86.94 73 ASP A O 1
ATOM 581 N N . VAL A 1 74 ? -9.797 0.176 -2.596 1.00 84.75 74 VAL A N 1
ATOM 582 C CA . VAL A 1 74 ? -8.557 -0.521 -2.924 1.00 84.75 74 VAL A CA 1
ATOM 583 C C . VAL A 1 74 ? -7.563 -0.399 -1.772 1.00 84.75 74 VAL A C 1
ATOM 585 O O . VAL A 1 74 ? -7.340 0.679 -1.238 1.00 84.75 74 VAL A O 1
ATOM 588 N N . LYS A 1 75 ? -6.862 -1.489 -1.433 1.00 85.00 75 LYS A N 1
ATOM 589 C CA . LYS A 1 75 ? -5.787 -1.517 -0.411 1.00 85.00 75 LYS A CA 1
ATOM 590 C C . LYS A 1 75 ? -6.245 -1.346 1.051 1.00 85.00 75 LYS A C 1
ATOM 592 O O . LYS A 1 75 ? -5.450 -0.899 1.884 1.00 85.00 75 LYS A O 1
ATOM 597 N N . VAL A 1 76 ? -7.444 -1.813 1.404 1.00 89.50 76 VAL A N 1
ATOM 598 C CA . VAL A 1 76 ? -7.971 -1.878 2.790 1.00 89.50 76 VAL A CA 1
ATOM 599 C C . VAL A 1 76 ? -6.950 -2.434 3.795 1.00 89.50 76 VAL A C 1
ATOM 601 O O . VAL A 1 76 ? -6.796 -1.905 4.895 1.00 89.50 76 VAL A O 1
ATOM 604 N N . GLY A 1 77 ? -6.166 -3.449 3.411 1.00 88.88 77 GLY A N 1
ATOM 605 C CA . GLY A 1 77 ? -5.137 -4.034 4.281 1.00 88.88 77 GLY A CA 1
ATOM 606 C C . GLY A 1 77 ? -4.067 -3.037 4.749 1.00 88.88 77 GLY A C 1
ATOM 607 O O . GLY A 1 77 ? -3.600 -3.120 5.883 1.00 88.88 77 GLY A O 1
ATOM 608 N N . SER A 1 78 ? -3.706 -2.047 3.923 1.00 88.44 78 SER A N 1
ATOM 609 C CA . SER A 1 78 ? -2.780 -0.989 4.344 1.00 88.44 78 SER A CA 1
ATOM 610 C C . SER A 1 78 ? -3.423 -0.019 5.334 1.00 88.44 78 SER A C 1
ATOM 612 O O . SER A 1 78 ? -2.716 0.487 6.202 1.00 88.44 78 SER A O 1
ATOM 614 N N . ALA A 1 79 ? -4.723 0.261 5.204 1.00 91.00 79 ALA A N 1
ATOM 615 C CA . ALA A 1 79 ? -5.452 1.107 6.148 1.00 91.00 79 ALA A CA 1
ATOM 616 C C . ALA A 1 79 ? -5.593 0.410 7.508 1.00 91.00 79 ALA A C 1
ATOM 618 O O . ALA A 1 79 ? -5.251 1.001 8.529 1.00 91.00 79 ALA A O 1
ATOM 619 N N . ARG A 1 80 ? -5.954 -0.881 7.509 1.00 92.19 80 ARG A N 1
ATOM 620 C CA . ARG A 1 80 ? -6.027 -1.714 8.722 1.00 92.19 80 ARG A CA 1
ATOM 621 C C . ARG A 1 80 ? -4.696 -1.778 9.469 1.00 92.19 80 ARG A C 1
ATOM 623 O O . ARG A 1 80 ? -4.684 -1.573 10.676 1.00 92.19 80 ARG A O 1
ATOM 630 N N . ARG A 1 81 ? -3.567 -1.956 8.765 1.00 88.62 81 ARG A N 1
ATOM 631 C CA . ARG A 1 81 ? -2.229 -1.904 9.391 1.00 88.62 81 ARG A CA 1
ATOM 632 C C . ARG A 1 81 ? -1.944 -0.560 10.059 1.00 88.62 81 ARG A C 1
ATOM 634 O O . ARG A 1 81 ? -1.489 -0.535 11.195 1.00 88.62 81 ARG A O 1
ATOM 641 N N . ARG A 1 82 ? -2.239 0.563 9.388 1.00 90.62 82 ARG A N 1
ATOM 642 C CA . ARG A 1 82 ? -2.090 1.895 10.005 1.00 90.62 82 ARG A CA 1
ATOM 643 C C . ARG A 1 82 ? -2.968 2.040 11.249 1.00 90.62 82 ARG A C 1
ATOM 645 O O . ARG A 1 82 ? -2.528 2.649 12.218 1.00 90.62 82 ARG A O 1
ATOM 652 N N . LEU A 1 83 ? -4.175 1.472 11.228 1.00 93.38 83 LEU A N 1
ATOM 653 C CA . LEU A 1 83 ? -5.089 1.517 12.366 1.00 93.38 83 LEU A CA 1
ATOM 654 C C . LEU A 1 83 ? -4.581 0.697 13.543 1.00 93.38 83 LEU A C 1
ATOM 656 O O . LEU A 1 83 ? -4.584 1.196 14.660 1.00 93.38 83 LEU A O 1
ATOM 660 N N . MET A 1 84 ? -4.069 -0.505 13.296 1.00 92.19 84 MET A N 1
ATOM 661 C CA . MET A 1 84 ? -3.438 -1.324 14.333 1.00 92.19 84 MET A CA 1
ATOM 662 C C . MET A 1 84 ? -2.262 -0.599 14.987 1.00 92.19 84 MET A C 1
ATOM 664 O O . MET A 1 84 ? -2.224 -0.500 16.210 1.00 92.19 84 MET A O 1
ATOM 668 N N . VAL A 1 85 ? -1.377 0.010 14.187 1.00 90.88 85 VAL A N 1
ATOM 669 C CA . VAL A 1 85 ? -0.272 0.835 14.705 1.00 90.88 85 VAL A CA 1
ATOM 670 C C . VAL A 1 85 ? -0.800 1.995 15.554 1.00 90.88 85 VAL A C 1
ATOM 672 O O . VAL A 1 85 ? -0.307 2.211 16.657 1.00 90.88 85 VAL A O 1
ATOM 675 N N . ARG A 1 86 ? -1.833 2.713 15.087 1.00 91.69 86 ARG A N 1
ATOM 676 C CA . ARG A 1 86 ? -2.445 3.826 15.836 1.00 91.69 86 ARG A CA 1
ATOM 677 C C . ARG A 1 86 ? -3.087 3.371 17.153 1.00 91.69 86 ARG A C 1
ATOM 679 O O . ARG A 1 86 ? -3.033 4.104 18.132 1.00 91.69 86 ARG A O 1
ATOM 686 N N . LEU A 1 87 ? -3.671 2.174 17.188 1.00 93.56 87 LEU A N 1
ATOM 687 C CA . LEU A 1 87 ? -4.278 1.580 18.385 1.00 93.56 87 LEU A CA 1
ATOM 688 C C . LEU A 1 87 ? -3.249 0.966 19.352 1.00 93.56 87 LEU A C 1
ATOM 690 O O . LEU A 1 87 ? -3.639 0.504 20.424 1.00 93.56 87 LEU A O 1
ATOM 694 N N . GLY A 1 88 ? -1.961 0.936 18.988 1.00 92.69 88 GLY A N 1
ATOM 695 C CA . GLY A 1 88 ? -0.922 0.257 19.765 1.00 92.69 88 GLY A CA 1
ATOM 696 C C . GLY A 1 88 ? -1.039 -1.271 19.732 1.00 9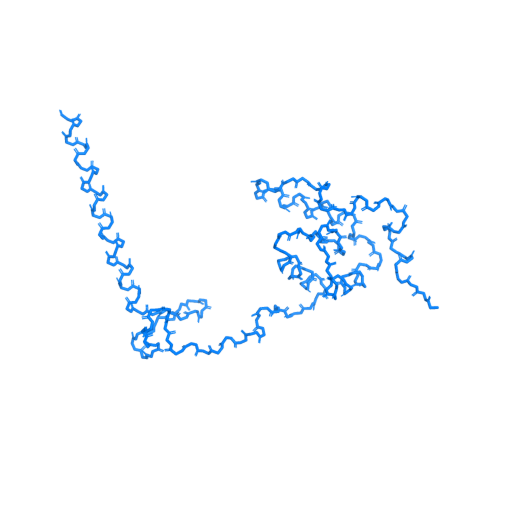2.69 88 GLY A C 1
ATOM 697 O O . GLY A 1 88 ? -0.542 -1.944 20.629 1.00 92.69 88 GLY A O 1
ATOM 698 N N . LEU A 1 89 ? -1.712 -1.828 18.721 1.00 89.88 89 LEU A N 1
ATOM 699 C CA . LEU A 1 89 ? -1.801 -3.268 18.502 1.00 89.88 89 LEU A CA 1
ATOM 700 C C . LEU A 1 89 ? -0.553 -3.704 17.728 1.00 89.88 89 LEU A C 1
ATOM 702 O O . LEU A 1 89 ? -0.455 -3.514 16.518 1.00 89.88 89 LEU A O 1
ATOM 706 N N . SER A 1 90 ? 0.425 -4.254 18.443 1.00 65.12 90 SER A N 1
ATOM 707 C CA . SER A 1 90 ? 1.779 -4.568 17.957 1.00 65.12 90 SER A CA 1
ATOM 708 C C . SER A 1 90 ? 1.877 -5.753 16.985 1.00 65.12 90 SER A C 1
ATOM 710 O O . SER A 1 90 ? 2.982 -6.194 16.682 1.00 65.12 90 SER A O 1
ATOM 712 N N . GLY A 1 91 ? 0.761 -6.293 16.499 1.00 62.41 91 GLY A N 1
ATOM 713 C CA . GLY A 1 91 ? 0.774 -7.351 15.496 1.00 62.41 91 GLY A CA 1
ATOM 714 C C . GLY A 1 91 ? 0.714 -6.742 14.106 1.00 62.41 91 GLY A C 1
ATOM 715 O O . GLY A 1 91 ? -0.325 -6.204 13.729 1.00 62.41 91 GLY A O 1
ATOM 716 N N . ASP A 1 92 ? 1.781 -6.846 13.309 1.00 56.38 92 ASP A N 1
ATOM 717 C CA . ASP A 1 92 ? 1.569 -6.858 11.863 1.00 56.38 92 ASP A CA 1
ATOM 718 C C . ASP A 1 92 ? 0.808 -8.163 11.574 1.00 56.38 92 ASP A C 1
ATOM 720 O O . ASP A 1 92 ? 1.382 -9.238 11.760 1.00 56.38 92 ASP A O 1
ATOM 724 N N . PRO A 1 93 ? -0.467 -8.140 11.136 1.00 54.59 93 PRO A N 1
ATOM 725 C CA . PRO A 1 93 ? -1.210 -9.373 10.860 1.00 54.59 93 PRO A CA 1
ATOM 726 C C . PRO A 1 93 ? -0.535 -10.209 9.769 1.00 54.59 93 PRO A C 1
ATOM 728 O O . PRO A 1 93 ? -0.845 -11.384 9.590 1.00 54.59 93 PRO A O 1
ATOM 731 N N . LEU A 1 94 ? 0.379 -9.597 9.004 1.00 56.47 94 LEU A N 1
ATOM 732 C CA . LEU A 1 94 ? 1.214 -10.294 8.040 1.00 56.47 94 LEU A CA 1
ATOM 733 C C . LEU A 1 94 ? 2.434 -10.990 8.665 1.00 56.47 94 LEU A C 1
ATOM 735 O O . LEU A 1 94 ? 2.945 -11.915 8.040 1.00 56.47 94 LEU A O 1
ATOM 739 N N . GLN A 1 95 ? 2.900 -10.591 9.855 1.00 57.03 95 GLN A N 1
ATOM 740 C CA . GLN A 1 95 ? 4.037 -11.229 10.536 1.00 57.03 95 GLN A CA 1
ATOM 741 C C . GLN A 1 95 ? 3.667 -12.536 11.243 1.00 57.03 95 GLN A C 1
ATOM 743 O O . GLN A 1 95 ? 4.530 -13.402 11.364 1.00 57.03 95 GLN A O 1
ATOM 748 N N . GLU A 1 96 ? 2.412 -12.733 11.660 1.00 50.88 96 GLU A N 1
ATOM 749 C CA . GLU A 1 96 ? 2.005 -13.984 12.327 1.00 50.88 96 GLU A CA 1
ATOM 750 C C . GLU A 1 96 ? 1.894 -15.181 11.377 1.00 50.88 96 GLU A C 1
ATOM 752 O O . GLU A 1 96 ? 1.979 -16.330 11.812 1.00 50.88 96 GLU A O 1
ATOM 757 N N . LYS A 1 97 ? 1.851 -14.952 10.056 1.00 55.09 97 LYS A N 1
ATOM 758 C CA . LYS A 1 97 ? 2.360 -15.963 9.126 1.00 55.09 97 LYS A CA 1
ATOM 759 C C . LYS A 1 97 ? 3.879 -15.924 9.198 1.00 55.09 97 LYS A C 1
ATOM 761 O O . LYS A 1 97 ? 4.534 -15.428 8.282 1.00 55.09 97 LYS A O 1
ATOM 766 N N . ALA A 1 98 ? 4.432 -16.489 10.269 1.00 58.69 98 ALA A N 1
ATOM 767 C CA . ALA A 1 98 ? 5.792 -16.996 10.259 1.00 58.69 98 ALA A CA 1
ATOM 768 C C . ALA A 1 98 ? 5.882 -17.914 9.038 1.00 58.69 98 ALA A C 1
ATOM 770 O O . ALA A 1 98 ? 5.359 -19.029 9.035 1.00 58.69 98 ALA A O 1
ATOM 771 N N . ALA A 1 99 ? 6.393 -17.371 7.931 1.00 66.25 99 ALA A N 1
ATOM 772 C CA . ALA A 1 99 ? 6.401 -18.071 6.667 1.00 66.25 99 ALA A CA 1
ATOM 773 C C . ALA A 1 99 ? 7.207 -19.338 6.904 1.00 66.25 99 ALA A C 1
ATOM 775 O O . ALA A 1 99 ? 8.396 -19.246 7.222 1.00 66.25 99 ALA A O 1
ATOM 776 N N . VAL A 1 100 ? 6.548 -20.497 6.786 1.00 76.19 100 VAL A N 1
ATOM 777 C CA . VAL A 1 100 ? 7.222 -21.794 6.838 1.00 76.19 100 VAL A CA 1
ATOM 778 C C . VAL A 1 100 ? 8.464 -21.656 5.965 1.00 76.19 100 VAL A C 1
ATOM 780 O O . VAL A 1 100 ? 8.334 -21.222 4.810 1.00 76.19 100 VAL A O 1
ATOM 783 N N . PRO A 1 101 ? 9.667 -21.886 6.519 1.00 81.00 101 PRO A N 1
ATOM 784 C CA . PRO A 1 101 ? 10.892 -21.591 5.809 1.00 81.00 101 PRO A CA 1
ATOM 785 C C . PRO A 1 101 ? 10.871 -22.373 4.503 1.00 81.00 101 PRO A C 1
ATOM 787 O O . PRO A 1 101 ? 10.938 -23.597 4.495 1.00 81.00 101 PRO A O 1
ATOM 790 N N . ARG A 1 102 ? 10.745 -21.652 3.384 1.00 89.12 102 ARG A N 1
ATOM 791 C CA . ARG A 1 102 ? 10.732 -22.276 2.062 1.00 89.12 102 ARG A CA 1
ATOM 792 C C . ARG A 1 102 ? 12.003 -23.109 1.897 1.00 89.12 102 ARG A C 1
ATOM 794 O O . ARG A 1 102 ? 13.098 -22.605 2.173 1.00 89.12 102 ARG A O 1
ATOM 801 N N . THR A 1 103 ? 11.839 -24.359 1.482 1.00 95.00 103 THR A N 1
ATOM 802 C CA . THR A 1 103 ? 12.936 -25.278 1.149 1.00 95.00 103 THR A CA 1
ATOM 803 C C . THR A 1 103 ? 13.404 -25.084 -0.291 1.00 95.00 103 THR A C 1
ATOM 805 O O . THR A 1 103 ? 14.564 -25.334 -0.590 1.00 95.00 103 THR A O 1
ATOM 808 N N . HIS A 1 104 ? 12.537 -24.545 -1.152 1.00 95.25 104 HIS A N 1
ATOM 809 C CA . HIS A 1 104 ? 12.803 -24.294 -2.566 1.00 95.25 104 HIS A CA 1
ATOM 810 C C . HIS A 1 104 ? 12.478 -22.841 -2.928 1.00 95.25 104 HIS A C 1
ATOM 812 O O . HIS A 1 104 ? 11.620 -22.194 -2.316 1.00 95.25 104 HIS A O 1
ATOM 818 N N . CYS A 1 105 ? 13.198 -22.291 -3.903 1.00 95.12 105 CYS A N 1
ATOM 819 C CA . CYS A 1 105 ? 12.854 -20.994 -4.485 1.00 95.12 105 CYS A CA 1
ATOM 820 C C . CYS A 1 105 ? 11.717 -21.120 -5.513 1.00 95.12 105 CYS A C 1
ATOM 822 O O . CYS A 1 105 ? 11.335 -22.220 -5.887 1.00 95.12 105 CYS A O 1
ATOM 824 N N . ASP A 1 106 ? 11.221 -19.997 -6.040 1.00 93.12 106 ASP A N 1
ATOM 825 C CA . ASP A 1 106 ? 10.116 -19.996 -7.019 1.00 93.12 106 ASP A CA 1
ATOM 826 C C . ASP A 1 106 ? 10.455 -20.692 -8.359 1.00 93.12 106 ASP A C 1
ATOM 828 O O . ASP A 1 106 ? 9.571 -20.922 -9.175 1.00 93.12 106 ASP A O 1
ATOM 832 N N . ARG A 1 107 ? 11.737 -21.002 -8.609 1.00 94.62 107 ARG A N 1
ATOM 833 C CA . ARG A 1 107 ? 12.212 -21.793 -9.765 1.00 94.62 107 ARG A CA 1
ATOM 834 C C . ARG A 1 107 ? 12.637 -23.208 -9.380 1.00 94.62 107 ARG A C 1
ATOM 836 O O . ARG A 1 107 ? 13.440 -23.808 -10.080 1.00 94.62 107 ARG A O 1
ATOM 843 N N . ASP A 1 108 ? 12.183 -23.670 -8.225 1.00 96.12 108 ASP A N 1
ATOM 844 C CA . ASP A 1 108 ? 12.428 -25.014 -7.713 1.00 96.12 108 ASP A CA 1
ATOM 845 C C . ASP A 1 108 ? 13.904 -25.366 -7.439 1.00 96.12 108 ASP A C 1
ATOM 847 O O . ASP A 1 108 ? 14.278 -26.521 -7.294 1.00 96.12 108 ASP A O 1
ATOM 851 N N . HIS A 1 109 ? 14.785 -24.367 -7.309 1.00 95.81 109 HIS A N 1
ATOM 852 C CA . HIS A 1 109 ? 16.126 -24.620 -6.776 1.00 95.81 109 HIS A CA 1
ATOM 853 C C . HIS A 1 109 ? 16.082 -24.778 -5.258 1.00 95.81 109 HIS A C 1
ATOM 855 O O . HIS A 1 109 ? 15.530 -23.918 -4.559 1.00 95.81 109 HIS A O 1
ATOM 861 N N . GLU A 1 110 ? 16.760 -25.808 -4.770 1.00 96.44 110 GLU A N 1
ATOM 862 C CA . GLU A 1 110 ? 16.926 -26.094 -3.350 1.00 96.44 110 GLU A CA 1
ATOM 863 C C . GLU A 1 110 ? 17.644 -24.943 -2.618 1.00 96.44 110 GLU A C 1
ATOM 865 O O . GLU A 1 110 ? 18.682 -24.440 -3.061 1.00 96.44 110 GLU A O 1
ATOM 870 N N . LEU A 1 111 ? 17.087 -24.494 -1.492 1.00 95.88 111 LEU A N 1
ATOM 871 C CA . LEU A 1 111 ? 17.613 -23.407 -0.660 1.00 95.88 111 LEU A CA 1
ATOM 872 C C . LEU A 1 111 ? 18.441 -23.957 0.509 1.00 95.88 111 LEU A C 1
ATOM 874 O O . LEU A 1 111 ? 18.122 -23.719 1.677 1.00 95.88 111 LEU A O 1
ATOM 878 N N . VAL A 1 112 ? 19.533 -24.646 0.177 1.00 95.19 112 VAL A N 1
ATOM 879 C CA . VAL A 1 112 ? 20.493 -25.226 1.133 1.00 95.19 112 VAL A CA 1
ATOM 880 C C . VAL A 1 112 ? 21.934 -24.841 0.806 1.00 95.19 112 VAL A C 1
ATOM 882 O O . VAL A 1 112 ? 22.278 -24.558 -0.345 1.00 95.19 112 VAL A O 1
ATOM 885 N N . GLY A 1 113 ? 22.767 -24.821 1.852 1.00 94.56 113 GLY A N 1
ATOM 886 C CA . GLY A 1 113 ? 24.214 -24.617 1.770 1.00 94.56 113 GLY A CA 1
ATOM 887 C C . GLY A 1 113 ? 24.617 -23.406 0.928 1.00 94.56 113 GLY A C 1
ATOM 888 O O . GLY A 1 113 ? 24.121 -22.292 1.117 1.00 94.56 113 GLY A O 1
ATOM 889 N N . ASP A 1 114 ? 25.491 -23.652 -0.047 1.00 95.69 114 ASP A N 1
ATOM 890 C CA . ASP A 1 114 ? 26.071 -22.628 -0.917 1.00 95.69 114 ASP A CA 1
ATOM 891 C C . ASP A 1 114 ? 25.081 -21.983 -1.892 1.00 95.69 114 ASP A C 1
ATOM 893 O O . ASP A 1 114 ? 25.426 -20.977 -2.521 1.00 95.69 114 ASP A O 1
ATOM 897 N N . ASN A 1 115 ? 23.862 -22.519 -2.039 1.00 95.69 115 ASN A N 1
ATOM 898 C CA . ASN A 1 115 ? 22.847 -21.954 -2.929 1.00 95.69 115 ASN A CA 1
ATOM 899 C C . ASN A 1 115 ? 21.997 -20.854 -2.264 1.00 95.69 115 ASN A C 1
ATOM 901 O O . ASN A 1 115 ? 21.100 -20.297 -2.905 1.00 95.69 115 ASN A O 1
ATOM 905 N N . VAL A 1 116 ? 22.277 -20.496 -1.007 1.00 97.31 116 VAL A N 1
ATOM 906 C CA . VAL A 1 116 ? 21.544 -19.466 -0.258 1.00 97.31 116 VAL A CA 1
ATOM 907 C C . VAL A 1 116 ? 22.404 -18.224 -0.049 1.00 97.31 116 VAL A C 1
ATOM 909 O O . VAL A 1 116 ? 23.513 -18.283 0.468 1.00 97.31 116 VAL A O 1
ATOM 912 N N . ILE A 1 117 ? 21.862 -17.064 -0.412 1.00 96.06 117 ILE A N 1
ATOM 913 C CA . ILE A 1 117 ? 22.416 -15.751 -0.074 1.00 96.06 117 ILE A CA 1
ATOM 914 C C . ILE A 1 117 ? 21.475 -15.102 0.938 1.00 96.06 117 ILE A C 1
ATOM 916 O O . ILE A 1 117 ? 20.309 -14.857 0.621 1.00 96.06 117 ILE A O 1
ATOM 920 N N . VAL A 1 118 ? 21.974 -14.799 2.135 1.00 95.00 118 VAL A N 1
ATOM 921 C CA . VAL A 1 118 ? 21.217 -14.067 3.162 1.00 95.00 118 VAL A CA 1
ATOM 922 C C . VAL A 1 118 ? 21.506 -12.573 3.027 1.00 95.00 118 VAL A C 1
ATOM 924 O O . VAL A 1 118 ? 22.661 -12.147 2.995 1.00 95.00 118 VAL A O 1
ATOM 927 N N . ARG A 1 119 ? 20.456 -11.763 2.893 1.00 94.19 119 ARG A N 1
ATOM 928 C CA . ARG A 1 119 ? 20.547 -10.299 2.813 1.00 94.19 119 ARG A CA 1
ATOM 929 C C . ARG A 1 119 ? 20.516 -9.664 4.208 1.00 94.19 119 ARG A C 1
ATOM 931 O O . ARG A 1 119 ? 20.155 -10.301 5.190 1.00 94.19 119 ARG A O 1
ATOM 938 N N . LYS A 1 120 ? 20.839 -8.367 4.282 1.00 91.19 120 LYS A N 1
ATOM 939 C CA . LYS A 1 120 ? 20.794 -7.576 5.530 1.00 91.19 120 LYS A CA 1
ATOM 940 C C . LYS A 1 120 ? 19.400 -7.498 6.171 1.00 91.19 120 LYS A C 1
ATOM 942 O O . LYS A 1 120 ? 19.308 -7.278 7.367 1.00 91.19 120 LYS A O 1
ATOM 947 N N . ASP A 1 121 ? 18.341 -7.661 5.381 1.00 84.31 121 ASP A N 1
ATOM 948 C CA . ASP A 1 121 ? 16.942 -7.711 5.830 1.00 84.31 121 ASP A CA 1
ATOM 949 C C . ASP A 1 121 ? 16.528 -9.105 6.350 1.00 84.31 121 ASP A C 1
ATOM 951 O O . ASP A 1 121 ? 15.369 -9.309 6.698 1.00 84.31 121 ASP A O 1
ATOM 955 N N . GLY A 1 122 ? 17.451 -10.076 6.375 1.00 87.94 122 GLY A N 1
ATOM 956 C CA . GLY A 1 122 ? 17.181 -11.467 6.744 1.00 87.94 122 GLY A CA 1
ATOM 957 C C . GLY A 1 122 ? 16.545 -12.304 5.628 1.00 87.94 122 GLY A C 1
ATOM 958 O O . GLY A 1 122 ? 16.339 -13.505 5.805 1.00 87.94 122 GLY A O 1
ATOM 959 N N . ALA A 1 123 ? 16.256 -11.725 4.457 1.00 88.94 123 ALA A N 1
ATOM 960 C CA . ALA A 1 123 ? 15.669 -12.469 3.350 1.00 88.94 123 ALA A CA 1
ATOM 961 C C . ALA A 1 123 ? 16.686 -13.435 2.717 1.00 88.94 123 ALA A C 1
ATOM 963 O O . ALA A 1 123 ? 17.848 -13.086 2.479 1.00 88.94 123 ALA A O 1
ATOM 964 N N . ARG A 1 124 ? 16.222 -14.647 2.383 1.00 93.38 124 ARG A N 1
ATOM 965 C CA . ARG A 1 124 ? 16.995 -15.668 1.659 1.00 93.38 124 ARG A CA 1
ATOM 966 C C . ARG A 1 124 ? 16.770 -15.536 0.154 1.00 93.38 124 ARG A C 1
ATOM 968 O O . ARG A 1 124 ? 15.635 -15.514 -0.315 1.00 93.38 124 ARG A O 1
ATOM 975 N N . LEU A 1 125 ? 17.853 -15.480 -0.612 1.00 94.88 125 LEU A N 1
ATOM 976 C CA . LEU A 1 125 ? 17.842 -15.490 -2.073 1.00 94.88 125 LEU A CA 1
ATOM 977 C C . LEU A 1 125 ? 18.544 -16.739 -2.604 1.00 94.88 125 LEU A C 1
ATOM 979 O O . LEU A 1 125 ? 19.617 -17.098 -2.131 1.00 94.88 125 LEU A O 1
ATOM 983 N N . CYS A 1 126 ? 17.984 -17.346 -3.649 1.00 97.56 126 CYS A N 1
ATOM 984 C CA . CYS A 1 126 ? 18.662 -18.410 -4.386 1.00 97.56 126 CYS A CA 1
ATOM 985 C C . CYS A 1 126 ? 19.838 -17.839 -5.199 1.00 97.56 126 CYS A C 1
ATOM 987 O O . CYS A 1 126 ? 19.661 -16.926 -6.020 1.00 97.56 126 CYS A O 1
ATOM 989 N N . ARG A 1 127 ? 21.035 -18.397 -4.996 1.00 97.62 127 ARG A N 1
ATOM 990 C CA . ARG A 1 127 ? 22.274 -18.005 -5.679 1.00 97.62 127 ARG A CA 1
ATOM 991 C C . ARG A 1 127 ? 22.207 -18.285 -7.173 1.00 97.62 127 ARG A C 1
ATOM 993 O O . ARG A 1 127 ? 22.515 -17.379 -7.946 1.00 97.62 127 ARG A O 1
ATOM 1000 N N . ALA A 1 128 ? 21.713 -19.453 -7.586 1.00 97.31 128 ALA A N 1
ATOM 1001 C CA . ALA A 1 128 ? 21.503 -19.780 -8.999 1.00 97.31 128 ALA A CA 1
ATOM 1002 C C . ALA A 1 128 ? 20.582 -18.756 -9.693 1.00 97.31 128 ALA A C 1
ATOM 1004 O O . ALA A 1 128 ? 20.938 -18.170 -10.718 1.00 97.31 128 ALA A O 1
ATOM 1005 N N . CYS A 1 129 ? 19.443 -18.421 -9.072 1.00 97.19 129 CYS A N 1
ATOM 1006 C CA . CYS A 1 129 ? 18.543 -17.376 -9.571 1.00 97.19 129 CYS A CA 1
ATOM 1007 C C . CYS A 1 129 ? 19.2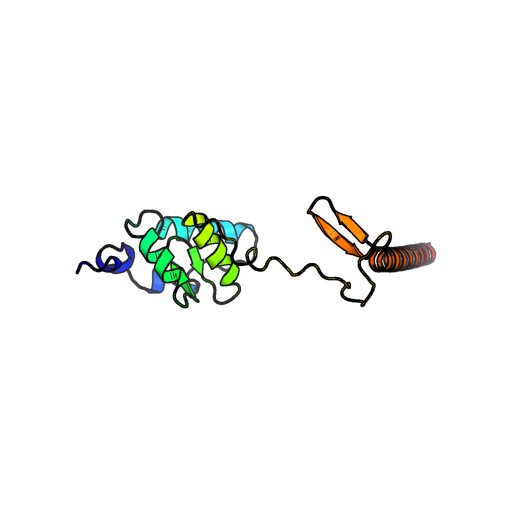00 -15.988 -9.620 1.00 97.19 129 CYS A C 1
ATOM 1009 O O . CYS A 1 129 ? 18.874 -15.180 -10.494 1.00 97.19 129 CYS A O 1
ATOM 1011 N N . SER A 1 130 ? 20.089 -15.675 -8.675 1.00 96.88 130 SER A N 1
ATOM 1012 C CA . SER A 1 130 ? 20.843 -14.418 -8.656 1.00 96.88 130 SER A CA 1
ATOM 1013 C C . SER A 1 130 ? 21.848 -14.344 -9.812 1.00 96.88 130 SER A C 1
ATOM 1015 O O . SER A 1 130 ? 21.886 -13.345 -10.533 1.00 96.88 130 SER A O 1
ATOM 1017 N N . LEU A 1 131 ? 22.598 -15.425 -10.049 1.00 96.69 131 LEU A N 1
ATOM 1018 C CA . LEU A 1 131 ? 23.566 -15.537 -11.142 1.00 96.69 131 LEU A CA 1
ATOM 1019 C C . LEU A 1 131 ? 22.890 -15.443 -12.511 1.00 96.69 131 LEU A C 1
ATOM 1021 O O . LEU A 1 131 ? 23.333 -14.648 -13.341 1.00 96.69 131 LEU A O 1
ATOM 1025 N N . ALA A 1 132 ? 21.783 -16.164 -12.712 1.00 96.75 132 ALA A N 1
ATOM 1026 C CA . ALA A 1 132 ? 20.998 -16.112 -13.944 1.00 96.75 132 ALA A CA 1
ATOM 1027 C C . ALA A 1 132 ? 20.507 -14.684 -14.245 1.00 96.75 132 ALA A C 1
ATOM 1029 O O . ALA A 1 132 ? 20.738 -14.156 -15.332 1.00 96.75 132 ALA A O 1
ATOM 1030 N N . ARG A 1 133 ? 19.929 -13.996 -13.246 1.00 96.75 133 ARG A N 1
ATOM 1031 C CA . ARG A 1 133 ? 19.529 -12.580 -13.377 1.00 96.75 133 ARG A CA 1
ATOM 1032 C C . ARG A 1 133 ? 20.720 -11.654 -13.636 1.00 96.75 133 ARG A C 1
ATOM 1034 O O . ARG A 1 133 ? 20.591 -10.642 -14.320 1.00 96.75 133 ARG A O 1
ATOM 1041 N N . GLY A 1 134 ? 21.886 -11.952 -13.066 1.00 96.94 134 GLY A N 1
ATOM 1042 C CA . GLY A 1 134 ? 23.126 -11.227 -13.340 1.00 96.94 134 GLY A CA 1
ATOM 1043 C C . GLY A 1 134 ? 23.587 -11.385 -14.790 1.00 96.94 134 GLY A C 1
ATOM 1044 O O . GLY A 1 134 ? 23.948 -10.395 -15.422 1.00 96.94 134 GLY A O 1
ATOM 1045 N N . ALA A 1 135 ? 23.539 -12.606 -15.325 1.00 97.56 135 ALA A N 1
ATOM 1046 C CA . ALA A 1 135 ? 23.878 -12.898 -16.714 1.00 97.56 135 ALA A CA 1
ATOM 1047 C C . ALA A 1 135 ? 22.936 -12.180 -17.688 1.00 97.56 135 ALA A C 1
ATOM 1049 O O . ALA A 1 135 ? 23.412 -11.487 -18.585 1.00 97.56 135 ALA A O 1
ATOM 1050 N N . GLU A 1 136 ? 21.625 -12.242 -17.443 1.00 97.19 136 GLU A N 1
ATOM 1051 C CA . GLU A 1 136 ? 20.618 -11.551 -18.254 1.00 97.19 136 GLU A CA 1
ATOM 1052 C C . GLU A 1 136 ? 20.843 -10.029 -18.272 1.00 97.19 136 GLU A C 1
ATOM 1054 O O . GLU A 1 136 ? 20.861 -9.408 -19.335 1.00 97.19 136 GLU A O 1
ATOM 1059 N N . ARG A 1 137 ? 21.095 -9.413 -17.105 1.00 97.88 137 ARG A N 1
ATOM 1060 C CA . ARG A 1 137 ? 21.395 -7.972 -17.019 1.00 97.88 137 ARG A CA 1
ATOM 1061 C C . ARG A 1 137 ? 22.646 -7.590 -17.806 1.00 97.88 137 ARG A C 1
ATOM 1063 O O . ARG A 1 137 ? 22.637 -6.572 -18.493 1.00 97.88 137 ARG A O 1
ATOM 1070 N N . ARG A 1 138 ? 23.710 -8.399 -17.739 1.00 98.06 138 ARG A N 1
ATOM 1071 C CA . ARG A 1 138 ? 24.935 -8.166 -18.523 1.00 98.06 138 ARG A CA 1
ATOM 1072 C C . ARG A 1 138 ? 24.681 -8.293 -20.023 1.00 98.06 138 ARG A C 1
ATOM 1074 O O . ARG A 1 138 ? 25.203 -7.477 -20.774 1.00 98.06 138 ARG A O 1
ATOM 1081 N N . ALA A 1 139 ? 23.880 -9.269 -20.452 1.00 97.69 139 ALA A N 1
ATOM 1082 C CA . ALA A 1 139 ? 23.505 -9.431 -21.855 1.00 97.69 139 ALA A CA 1
ATOM 1083 C C . ALA A 1 139 ? 22.720 -8.212 -22.370 1.00 97.69 139 ALA A C 1
ATOM 1085 O O . ALA A 1 139 ? 23.104 -7.626 -23.380 1.00 97.69 139 ALA A O 1
ATOM 1086 N N . LYS A 1 140 ? 21.708 -7.750 -21.620 1.00 97.19 140 LYS A N 1
ATOM 1087 C CA . LYS A 1 140 ? 20.942 -6.534 -21.955 1.00 97.19 140 LYS A CA 1
ATOM 1088 C C . LYS A 1 140 ? 21.831 -5.290 -22.036 1.00 97.19 140 LYS A C 1
ATOM 1090 O O . LYS A 1 140 ? 21.737 -4.541 -23.001 1.00 97.19 140 LYS A O 1
ATOM 1095 N N . ALA A 1 141 ? 22.727 -5.089 -21.068 1.00 97.81 1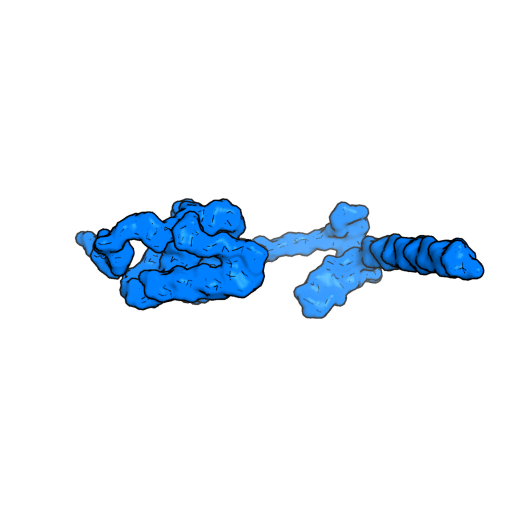41 ALA A N 1
ATOM 1096 C CA . ALA A 1 141 ? 23.643 -3.947 -21.069 1.00 97.81 141 ALA A CA 1
ATOM 1097 C C . ALA A 1 141 ? 24.613 -3.967 -22.265 1.00 97.81 141 ALA A C 1
ATOM 1099 O O . ALA A 1 141 ? 24.907 -2.919 -22.839 1.00 97.81 141 ALA A O 1
ATOM 1100 N N . ARG A 1 142 ? 25.094 -5.155 -22.667 1.00 98.38 142 ARG A N 1
ATOM 1101 C CA . ARG A 1 142 ? 25.920 -5.318 -23.874 1.00 98.38 142 ARG A CA 1
ATOM 1102 C C . ARG A 1 142 ? 25.140 -4.944 -25.134 1.00 98.38 142 ARG A C 1
ATOM 1104 O O . ARG A 1 142 ? 25.624 -4.104 -25.884 1.00 98.38 142 ARG A O 1
ATOM 1111 N N . ALA A 1 143 ? 23.929 -5.476 -25.302 1.00 97.81 143 ALA A N 1
ATOM 1112 C CA . ALA A 1 143 ? 23.071 -5.168 -26.448 1.00 97.81 143 ALA A CA 1
ATOM 1113 C C . ALA A 1 143 ? 22.734 -3.667 -26.540 1.00 97.81 143 ALA A C 1
ATOM 1115 O O . ALA A 1 143 ? 22.812 -3.070 -27.608 1.00 97.81 143 ALA A O 1
ATOM 1116 N N . GLN A 1 144 ? 22.436 -3.021 -25.407 1.00 97.75 144 GLN A N 1
ATOM 1117 C CA . GLN A 1 144 ? 22.196 -1.573 -25.357 1.00 97.75 144 GLN A CA 1
ATOM 1118 C C . GLN A 1 144 ? 23.434 -0.761 -25.749 1.00 97.75 144 GLN A C 1
ATOM 1120 O O . GLN A 1 144 ? 23.321 0.233 -26.463 1.00 97.75 144 GLN A O 1
ATOM 1125 N N . ARG A 1 145 ? 24.626 -1.169 -25.292 1.00 98.50 145 ARG A N 1
ATOM 1126 C CA . ARG A 1 145 ? 25.883 -0.505 -25.659 1.00 98.50 145 ARG A CA 1
ATOM 1127 C C . ARG A 1 145 ? 26.171 -0.648 -27.151 1.00 98.50 145 ARG A C 1
ATOM 1129 O O . ARG A 1 145 ? 26.583 0.327 -27.766 1.00 98.50 145 ARG A O 1
ATOM 1136 N N . GLU A 1 146 ? 25.962 -1.832 -27.712 1.00 98.19 146 GLU A N 1
ATOM 1137 C CA . GLU A 1 146 ? 26.141 -2.097 -29.140 1.00 98.19 146 GLU A CA 1
ATOM 1138 C C . GLU A 1 146 ? 25.170 -1.275 -29.990 1.00 98.19 146 GLU A C 1
ATOM 1140 O O . GLU A 1 146 ? 25.612 -0.549 -30.875 1.00 98.19 146 GLU A O 1
ATOM 1145 N N . SER A 1 147 ? 23.880 -1.283 -29.644 1.00 98.06 147 SER A N 1
ATOM 1146 C CA . SER A 1 147 ? 22.866 -0.446 -30.295 1.00 98.06 147 SER A CA 1
ATOM 1147 C C . SER A 1 147 ? 23.229 1.041 -30.229 1.00 98.06 147 SER A C 1
ATOM 1149 O O . SER A 1 147 ? 23.191 1.734 -31.242 1.00 98.06 147 SER A O 1
ATOM 1151 N N . ARG A 1 148 ? 23.680 1.533 -29.067 1.00 98.44 148 ARG A N 1
ATOM 1152 C CA . ARG A 1 148 ? 24.137 2.921 -28.918 1.00 98.44 148 ARG A CA 1
ATOM 1153 C C . ARG A 1 148 ? 25.347 3.237 -29.799 1.00 98.44 148 ARG A C 1
ATOM 1155 O O . ARG A 1 148 ? 25.413 4.324 -30.359 1.00 98.44 148 ARG A O 1
ATOM 1162 N N . LEU A 1 149 ? 26.312 2.323 -29.900 1.00 98.50 149 LEU A N 1
ATOM 1163 C CA . LEU A 1 149 ? 27.484 2.504 -30.759 1.00 98.50 149 LEU A CA 1
ATOM 1164 C C . LEU A 1 149 ? 27.114 2.480 -32.246 1.00 98.50 149 LEU A C 1
ATOM 1166 O O . LEU A 1 149 ? 27.704 3.239 -33.005 1.00 98.50 149 LEU A O 1
ATOM 1170 N N . ALA A 1 150 ? 26.149 1.654 -32.655 1.00 97.94 150 ALA A N 1
ATOM 1171 C CA . ALA A 1 150 ? 25.640 1.629 -34.025 1.00 97.94 150 ALA A CA 1
ATOM 1172 C C . ALA A 1 150 ? 24.989 2.969 -34.403 1.00 97.94 150 ALA A C 1
ATOM 1174 O O . ALA A 1 150 ? 25.394 3.574 -35.390 1.00 97.94 150 ALA A O 1
ATOM 1175 N N . LEU A 1 151 ? 24.106 3.497 -33.547 1.00 98.12 151 LEU A N 1
ATOM 1176 C CA . LEU A 1 151 ? 23.487 4.814 -33.750 1.00 98.12 151 LEU A CA 1
ATOM 1177 C C . LEU A 1 151 ? 24.524 5.941 -33.867 1.00 98.12 151 LEU A C 1
ATOM 1179 O O . LEU A 1 151 ? 24.375 6.844 -34.680 1.00 98.12 151 LEU A O 1
ATOM 1183 N N . LEU A 1 152 ? 25.597 5.890 -33.068 1.00 98.06 152 LEU A N 1
ATOM 1184 C CA . LEU A 1 152 ? 26.680 6.875 -33.151 1.00 98.06 152 LEU A CA 1
ATOM 1185 C C . LEU A 1 152 ? 27.501 6.759 -34.443 1.00 98.06 152 LEU A C 1
ATOM 1187 O O . LEU A 1 152 ? 28.031 7.766 -34.894 1.00 98.06 152 LEU A O 1
ATOM 1191 N N . ARG A 1 153 ? 27.628 5.557 -35.019 1.00 98.31 153 ARG A N 1
ATOM 1192 C CA . ARG A 1 153 ? 28.320 5.344 -36.301 1.00 98.31 153 ARG A CA 1
ATOM 1193 C C . ARG A 1 153 ? 27.499 5.830 -37.488 1.00 98.31 153 ARG A C 1
ATOM 1195 O O . ARG A 1 153 ? 28.086 6.316 -38.436 1.00 98.31 153 ARG A O 1
ATOM 1202 N N . GLU A 1 154 ? 26.179 5.692 -37.434 1.00 96.62 154 GLU A N 1
ATOM 1203 C CA . GLU A 1 154 ? 25.273 6.189 -38.480 1.00 96.62 154 GLU A CA 1
ATOM 1204 C C . GLU A 1 154 ? 25.157 7.720 -38.482 1.00 96.62 154 GLU A C 1
ATOM 1206 O O . GLU A 1 154 ? 24.835 8.313 -39.506 1.00 96.62 154 GLU A O 1
ATOM 1211 N N . ALA A 1 155 ? 25.413 8.361 -37.340 1.00 96.50 155 ALA A N 1
ATOM 1212 C CA . ALA A 1 155 ? 25.356 9.813 -37.193 1.00 96.50 155 ALA A CA 1
ATOM 1213 C C . ALA A 1 155 ? 26.648 10.550 -37.611 1.00 96.50 155 ALA A C 1
ATOM 1215 O O . ALA A 1 155 ? 26.663 11.780 -37.563 1.00 96.50 155 ALA A O 1
ATOM 1216 N N . ALA A 1 156 ? 27.719 9.824 -37.949 1.00 91.62 156 ALA A N 1
ATOM 1217 C CA . ALA A 1 156 ? 29.030 10.364 -38.323 1.00 91.62 156 ALA A CA 1
ATOM 1218 C C . ALA A 1 156 ? 29.242 10.300 -39.839 1.00 91.62 156 ALA A C 1
ATOM 1220 O O . ALA A 1 156 ? 29.788 11.287 -40.381 1.00 91.62 156 ALA A O 1
#

Radius of gyration: 25.02 Å; chains: 1; bounding box: 55×43×67 Å

pLDDT: mean 89.64, std 10.66, range [50.88, 98.5]

Organism: NCBI:txid1830

Secondary structure (DSSP, 8-state):
---GGGG-GGGGS-GGGGBSTTSPP-SSHHHHHHHHHHHHHHHTT-TTHHHHHHHHHHS--TTEEETTEEE-SS-HHHHHHHHHHHTT----TTTSS-----SB-TT--B--GGGEEE-TTS-EEEHHHHHHHHHHHHHHHHHHHHHHHHHHHHT-